Protein AF-A0A947Y3L2-F1 (afdb_monomer_lite)

Radius of gyration: 16.67 Å; chains: 1; bounding box: 36×21×60 Å

Foldseek 3Di:
DLVVVLVVVLVVVLVVVLVVLVVQADPPDDSVRLSVQLNVQLVVQLVVLLCVVVVVCVVDVNVVVCVDVVSSVVSSCVRRVVSNVVSSVVRNDDPPPDPDDD

pLDDT: mean 81.11, std 7.76, range [60.88, 92.94]

Sequence (102 aa):
MTATVALAIWLVLLALAFPYARRARHPDTPALAAFLLFAMLFSVVSATLFFLLSGIAARTAWAAALAEPGWALLFLAAVFAPAFLFARWFIKRPPWNRPLPK

Secondary structure (DSSP, 8-state):
-HHHHHHHHHHHHHHHHHHHHHHHS-TTS-HHHHHHHHHHHHHHHHHHHHHHHHHHHHHSGGGTGGGSHHHHHHHHHHHHHHHHHHHHHHHTSPP--PPPP-

Structure (mmCIF, N/CA/C/O backbone):
data_AF-A0A947Y3L2-F1
#
_entry.id   AF-A0A947Y3L2-F1
#
loop_
_atom_site.group_PDB
_atom_site.id
_atom_site.type_symbol
_atom_site.label_atom_id
_atom_site.label_alt_id
_atom_site.label_comp_id
_atom_site.label_asym_id
_atom_site.label_entity_id
_atom_site.label_seq_id
_atom_site.pdbx_PDB_ins_code
_atom_site.Cartn_x
_atom_site.Cartn_y
_atom_site.Cartn_z
_atom_site.occupancy
_atom_site.B_iso_or_equiv
_atom_site.auth_seq_id
_atom_site.auth_comp_id
_atom_site.auth_asym_id
_atom_site.auth_atom_id
_atom_site.pdbx_PDB_model_num
ATOM 1 N N . MET A 1 1 ? 7.577 10.097 -15.470 1.00 60.88 1 MET A N 1
ATOM 2 C CA . MET A 1 1 ? 6.101 9.991 -15.588 1.00 60.88 1 MET A CA 1
ATOM 3 C C . MET A 1 1 ? 5.518 8.944 -14.640 1.00 60.88 1 MET A C 1
ATOM 5 O O . MET A 1 1 ? 4.565 9.250 -13.937 1.00 60.88 1 MET A O 1
ATOM 9 N N . THR A 1 2 ? 6.110 7.751 -14.543 1.00 69.38 2 THR A N 1
ATOM 10 C CA . THR A 1 2 ? 5.674 6.663 -13.641 1.00 69.38 2 THR A CA 1
ATOM 11 C C . THR A 1 2 ? 5.567 7.061 -12.164 1.00 69.38 2 THR A C 1
ATOM 13 O O . THR A 1 2 ? 4.577 6.726 -11.524 1.00 69.38 2 THR A O 1
ATOM 16 N N . ALA A 1 3 ? 6.518 7.836 -11.631 1.00 73.25 3 ALA A N 1
ATOM 17 C CA . ALA A 1 3 ? 6.483 8.295 -10.236 1.00 73.25 3 ALA A CA 1
ATOM 18 C C . ALA A 1 3 ? 5.260 9.178 -9.915 1.00 73.25 3 ALA A C 1
ATOM 20 O O . ALA A 1 3 ? 4.624 9.009 -8.879 1.00 73.25 3 ALA A O 1
ATOM 21 N N . THR A 1 4 ? 4.891 10.087 -10.822 1.00 80.94 4 THR A N 1
ATOM 22 C CA . THR A 1 4 ? 3.726 10.970 -10.660 1.00 80.94 4 THR A CA 1
ATOM 23 C C . THR A 1 4 ? 2.420 10.177 -10.693 1.00 80.94 4 THR A C 1
ATOM 25 O O . THR A 1 4 ? 1.537 10.408 -9.872 1.00 80.94 4 THR A O 1
ATOM 28 N N . VAL A 1 5 ? 2.319 9.199 -11.601 1.00 80.38 5 VAL A N 1
ATOM 29 C CA . VAL A 1 5 ? 1.169 8.283 -11.691 1.00 80.38 5 VAL A CA 1
ATOM 30 C C . VAL A 1 5 ? 1.059 7.422 -10.430 1.00 80.38 5 VAL A C 1
ATOM 32 O O . VAL A 1 5 ? -0.032 7.273 -9.886 1.00 80.38 5 VAL A O 1
ATOM 35 N N . ALA A 1 6 ? 2.183 6.916 -9.916 1.00 76.81 6 ALA A N 1
ATOM 36 C CA . ALA A 1 6 ? 2.222 6.162 -8.667 1.00 76.81 6 ALA A CA 1
ATOM 37 C C . ALA A 1 6 ? 1.733 7.003 -7.477 1.00 76.81 6 ALA A C 1
ATOM 39 O O . ALA A 1 6 ? 0.916 6.529 -6.693 1.00 76.81 6 ALA A O 1
ATOM 40 N N . LEU A 1 7 ? 2.175 8.261 -7.379 1.00 81.81 7 LEU A N 1
ATOM 41 C CA . LEU A 1 7 ? 1.726 9.210 -6.354 1.00 81.81 7 LEU A CA 1
ATOM 42 C C . LEU A 1 7 ? 0.224 9.498 -6.446 1.00 81.81 7 LEU A C 1
ATOM 44 O O . LEU A 1 7 ? -0.467 9.479 -5.429 1.00 81.81 7 LEU A O 1
ATOM 48 N N . ALA A 1 8 ? -0.292 9.727 -7.655 1.00 84.31 8 ALA A N 1
ATOM 49 C CA . ALA A 1 8 ? -1.716 9.965 -7.872 1.00 84.31 8 ALA A CA 1
ATOM 50 C C . ALA A 1 8 ? -2.561 8.749 -7.459 1.00 84.31 8 ALA A C 1
ATOM 52 O O . ALA A 1 8 ? -3.534 8.894 -6.720 1.00 84.31 8 ALA A O 1
ATOM 53 N N . ILE A 1 9 ? -2.156 7.541 -7.868 1.00 81.56 9 ILE A N 1
ATOM 54 C CA . ILE A 1 9 ? -2.829 6.293 -7.482 1.00 81.56 9 ILE A CA 1
ATOM 55 C C . ILE A 1 9 ? -2.763 6.094 -5.967 1.00 81.56 9 ILE A C 1
ATOM 57 O O . ILE A 1 9 ? -3.773 5.757 -5.351 1.00 81.56 9 ILE A O 1
ATOM 61 N N . TRP A 1 10 ? -1.607 6.346 -5.354 1.00 82.69 10 TRP A N 1
ATOM 62 C CA . TRP A 1 10 ? -1.437 6.247 -3.908 1.00 82.69 10 TRP A CA 1
ATOM 63 C C . TRP A 1 10 ? -2.381 7.198 -3.162 1.00 82.69 10 TRP A C 1
ATOM 65 O O . TRP A 1 10 ? -3.082 6.749 -2.259 1.00 82.69 10 TRP A O 1
ATOM 75 N N . LEU A 1 11 ? -2.488 8.466 -3.581 1.00 82.81 11 LEU A N 1
ATOM 76 C CA . LEU A 1 11 ? -3.410 9.440 -2.983 1.00 82.81 11 LEU A CA 1
ATOM 77 C C . LEU A 1 11 ? -4.874 9.009 -3.112 1.00 82.81 11 LEU A C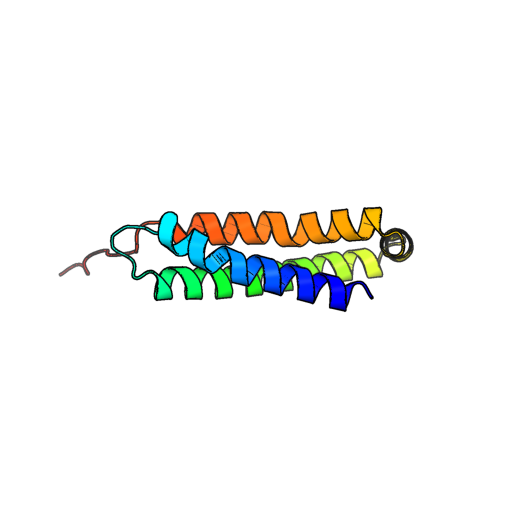 1
ATOM 79 O O . LEU A 1 11 ? -5.627 9.090 -2.142 1.00 82.81 11 LEU A O 1
ATOM 83 N N . VAL A 1 12 ? -5.277 8.517 -4.287 1.00 84.62 12 VAL A N 1
ATOM 84 C CA . VAL A 1 12 ? -6.642 8.024 -4.523 1.00 84.62 12 VAL A CA 1
ATOM 85 C C . VAL A 1 12 ? -6.947 6.816 -3.636 1.00 84.62 12 VAL A C 1
ATOM 87 O O . VAL A 1 12 ? -8.003 6.766 -3.004 1.00 84.62 12 VAL A O 1
ATOM 90 N N . LEU A 1 13 ? -6.016 5.864 -3.529 1.00 78.62 13 LEU A N 1
ATOM 91 C CA . LEU A 1 13 ? -6.161 4.700 -2.653 1.00 78.62 13 LEU A CA 1
ATOM 92 C C . LEU A 1 13 ? -6.250 5.107 -1.179 1.00 78.62 13 LEU A C 1
ATOM 94 O O . LEU A 1 13 ? -7.052 4.539 -0.439 1.00 78.62 13 LEU A O 1
ATOM 98 N N . LEU A 1 14 ? -5.485 6.115 -0.758 1.00 78.25 14 LEU A N 1
ATOM 99 C CA . LEU A 1 14 ? -5.523 6.634 0.607 1.00 78.25 14 LEU A CA 1
ATOM 100 C C . LEU A 1 14 ? -6.845 7.351 0.908 1.00 78.25 14 LEU A C 1
ATOM 102 O O . LEU A 1 14 ? -7.442 7.129 1.960 1.00 78.25 14 LEU A O 1
ATOM 106 N N . ALA A 1 15 ? -7.351 8.149 -0.034 1.00 79.19 15 ALA A N 1
ATOM 107 C CA . ALA A 1 15 ? -8.654 8.798 0.084 1.00 79.19 15 ALA A CA 1
ATOM 108 C C . ALA A 1 15 ? -9.792 7.766 0.180 1.00 79.19 15 ALA A C 1
ATOM 110 O O . ALA A 1 15 ? -10.674 7.882 1.032 1.00 79.19 15 ALA A O 1
ATOM 111 N N . LEU A 1 16 ? -9.741 6.706 -0.635 1.00 77.19 16 LEU A N 1
ATOM 112 C CA . LEU A 1 16 ? -10.704 5.599 -0.601 1.00 77.19 16 LEU A CA 1
ATOM 113 C C . LEU A 1 16 ? -10.580 4.731 0.657 1.00 77.19 16 LEU A C 1
ATOM 115 O O . LEU A 1 16 ? -11.564 4.125 1.094 1.00 77.19 16 LEU A O 1
ATOM 119 N N . ALA A 1 17 ? -9.404 4.688 1.281 1.00 74.12 17 ALA A N 1
ATOM 120 C CA . ALA A 1 17 ? -9.199 3.944 2.512 1.00 74.12 17 ALA A CA 1
ATOM 121 C C . ALA A 1 17 ? -9.987 4.522 3.696 1.00 74.12 17 ALA A C 1
ATOM 123 O O . ALA A 1 17 ? -10.357 3.766 4.591 1.00 74.12 17 ALA A O 1
ATOM 124 N N . PHE A 1 18 ? -10.309 5.820 3.704 1.00 72.06 18 PHE A N 1
ATOM 125 C CA . PHE A 1 18 ? -11.066 6.451 4.791 1.00 72.06 18 PHE A CA 1
ATOM 126 C C . PHE A 1 18 ? -12.495 5.889 4.960 1.00 72.06 18 PHE A C 1
ATOM 128 O O . PHE A 1 18 ? -12.809 5.358 6.034 1.00 72.06 18 PHE A O 1
ATOM 135 N N . PRO A 1 19 ? -13.378 5.913 3.936 1.00 73.94 19 PRO A N 1
ATOM 136 C CA . PRO A 1 19 ? -14.700 5.293 4.043 1.00 73.94 19 PRO A CA 1
ATOM 137 C C . PRO A 1 19 ? -14.614 3.772 4.223 1.00 73.94 19 PRO A C 1
ATOM 139 O O . PRO A 1 19 ? -15.475 3.181 4.882 1.00 73.94 19 PRO A O 1
ATOM 142 N N . TYR A 1 20 ? -13.571 3.135 3.680 1.00 71.69 20 TYR A N 1
ATOM 143 C CA . TYR A 1 20 ? -13.364 1.697 3.810 1.00 71.69 20 TYR A CA 1
ATOM 144 C C . TYR A 1 20 ? -13.013 1.282 5.243 1.00 71.69 20 TYR A C 1
ATOM 146 O O . TYR A 1 20 ? -13.675 0.413 5.809 1.00 71.69 20 TYR A O 1
ATOM 154 N N . ALA A 1 21 ? -12.028 1.935 5.865 1.00 67.62 21 ALA A N 1
ATOM 155 C CA . ALA A 1 21 ? -11.627 1.692 7.248 1.00 67.62 21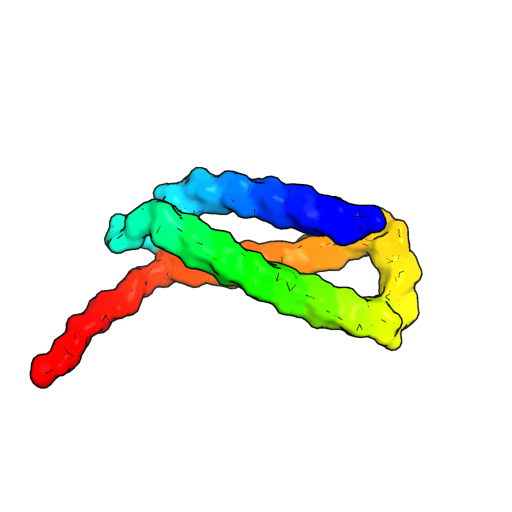 ALA A CA 1
ATOM 156 C C . ALA A 1 21 ? -12.790 1.949 8.214 1.00 67.62 21 ALA A C 1
ATOM 158 O O . ALA A 1 21 ? -12.986 1.190 9.159 1.00 67.62 21 ALA A O 1
ATOM 159 N N . ARG A 1 22 ? -13.642 2.946 7.932 1.00 70.94 22 ARG A N 1
ATOM 160 C CA . ARG A 1 22 ? -14.844 3.209 8.737 1.00 70.94 22 ARG A CA 1
ATOM 161 C C . ARG A 1 22 ? -15.830 2.033 8.755 1.00 70.94 22 ARG A C 1
ATOM 163 O O . ARG A 1 22 ? -16.466 1.823 9.785 1.00 70.94 22 ARG A O 1
ATOM 170 N N . ARG A 1 23 ? -15.947 1.279 7.650 1.00 75.62 23 ARG A N 1
ATOM 171 C CA . ARG A 1 23 ? -16.809 0.083 7.525 1.00 75.62 23 ARG A CA 1
ATOM 172 C C . ARG A 1 23 ? -16.133 -1.215 7.971 1.00 75.62 23 ARG A C 1
ATOM 174 O O . ARG A 1 23 ? -16.813 -2.091 8.483 1.00 75.62 23 ARG A O 1
ATOM 181 N N . ALA A 1 24 ? -14.833 -1.362 7.727 1.00 71.06 24 ALA A N 1
ATOM 182 C CA . ALA A 1 24 ? -14.109 -2.624 7.904 1.00 71.06 24 ALA A CA 1
ATOM 183 C C . ALA A 1 24 ? -13.399 -2.769 9.262 1.00 71.06 24 ALA A C 1
ATOM 185 O O . ALA A 1 24 ? -12.856 -3.840 9.535 1.00 71.06 24 ALA A O 1
ATOM 186 N N . ARG A 1 25 ? -13.359 -1.707 10.077 1.00 69.06 25 ARG A N 1
ATOM 187 C CA . ARG A 1 25 ? -12.717 -1.702 11.400 1.00 69.06 25 ARG A CA 1
ATOM 188 C C . ARG A 1 25 ? -13.383 -2.651 12.393 1.00 69.06 25 ARG A C 1
ATOM 190 O O . ARG A 1 25 ? -14.588 -2.890 12.330 1.00 69.06 25 ARG A O 1
ATOM 197 N N . HIS A 1 26 ? -12.597 -3.086 13.373 1.00 68.81 26 HIS A N 1
ATOM 198 C CA . HIS A 1 26 ? -13.116 -3.704 14.588 1.00 68.81 26 HIS A CA 1
ATOM 199 C C . HIS A 1 26 ? -13.987 -2.697 15.377 1.00 68.81 26 HIS A C 1
ATOM 201 O O . HIS A 1 26 ? -13.616 -1.518 15.434 1.00 68.81 26 HIS A O 1
ATOM 207 N N . PRO A 1 27 ? -15.109 -3.121 16.000 1.00 72.38 27 PRO A N 1
ATOM 208 C CA . PRO A 1 27 ? -15.991 -2.237 16.775 1.00 72.38 27 PRO A CA 1
ATOM 209 C C . PRO A 1 27 ? -15.252 -1.438 17.855 1.00 72.38 27 PRO A C 1
ATOM 211 O O . PRO A 1 27 ? -15.49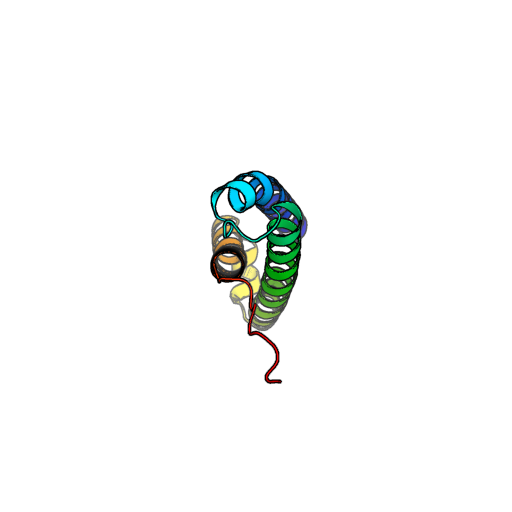8 -0.246 18.024 1.00 72.38 27 PRO A O 1
ATOM 214 N N . ASP A 1 28 ? -14.281 -2.081 18.504 1.00 73.88 28 ASP A N 1
ATOM 215 C CA . ASP A 1 28 ? -13.512 -1.510 19.617 1.00 73.88 28 ASP A CA 1
ATOM 216 C C . ASP A 1 28 ? -12.394 -0.546 19.189 1.00 73.88 28 ASP A C 1
ATOM 218 O O . ASP A 1 28 ? -11.686 -0.003 20.032 1.00 73.88 28 ASP A O 1
ATOM 222 N N . THR A 1 29 ? -12.177 -0.334 17.884 1.00 72.75 29 THR A N 1
ATOM 223 C CA . THR A 1 29 ? -11.120 0.563 17.389 1.00 72.75 29 THR A CA 1
ATOM 224 C C . THR A 1 29 ? -11.715 1.864 16.837 1.00 72.75 29 THR A C 1
ATOM 226 O O . THR A 1 29 ? -12.567 1.830 15.937 1.00 72.75 29 THR A O 1
ATOM 229 N N . PRO A 1 30 ? -11.272 3.049 17.305 1.00 78.94 30 PRO A N 1
ATOM 230 C CA . PRO A 1 30 ? -11.740 4.314 16.754 1.00 78.94 30 PRO A CA 1
ATOM 231 C C . PRO A 1 30 ? -11.368 4.426 15.270 1.00 78.94 30 PRO A C 1
ATOM 233 O O . PRO A 1 30 ? -10.269 4.059 14.854 1.00 78.94 30 PRO A O 1
ATOM 236 N N . ALA A 1 31 ? -12.298 4.932 14.453 1.00 77.69 31 ALA A N 1
ATOM 237 C CA . ALA A 1 31 ? -12.170 4.940 12.992 1.00 77.69 31 ALA A CA 1
ATOM 238 C C . ALA A 1 31 ? -10.920 5.690 12.525 1.00 77.69 31 ALA A C 1
ATOM 240 O O . ALA A 1 31 ? -10.255 5.253 11.590 1.00 77.69 31 ALA A O 1
ATOM 241 N N . LEU A 1 32 ? -10.586 6.783 13.216 1.00 79.06 32 LEU A N 1
ATOM 242 C CA . LEU A 1 32 ? -9.389 7.562 12.941 1.00 79.06 32 LEU A CA 1
ATOM 243 C C . LEU A 1 32 ? -8.113 6.750 13.200 1.00 79.06 32 LEU A C 1
ATOM 245 O O . LEU A 1 32 ? -7.219 6.764 12.365 1.00 79.06 32 LEU A O 1
ATOM 249 N N . ALA A 1 33 ? -8.041 5.988 14.297 1.00 80.88 33 ALA A N 1
ATOM 250 C CA . ALA A 1 33 ? -6.875 5.152 14.587 1.00 80.88 33 ALA A CA 1
ATOM 251 C C . ALA A 1 33 ? -6.718 4.018 13.564 1.00 80.88 33 ALA A C 1
ATOM 253 O O . ALA A 1 33 ? -5.615 3.784 13.078 1.00 80.88 33 ALA A O 1
ATOM 254 N N . ALA A 1 34 ? -7.820 3.362 13.179 1.00 80.44 34 ALA A N 1
ATOM 255 C CA . ALA A 1 34 ? -7.802 2.342 12.130 1.00 80.44 34 ALA A CA 1
A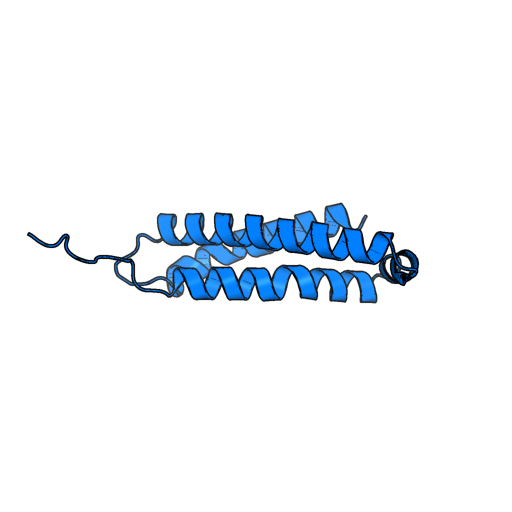TOM 256 C C . ALA A 1 34 ? -7.345 2.922 10.779 1.00 80.44 34 ALA A C 1
ATOM 258 O O . ALA A 1 34 ? -6.554 2.296 10.077 1.00 80.44 34 ALA A O 1
ATOM 259 N N . PHE A 1 35 ? -7.796 4.131 10.431 1.00 80.69 35 PHE A N 1
ATOM 260 C CA . PHE A 1 35 ? -7.358 4.828 9.224 1.00 80.69 35 PHE A CA 1
ATOM 261 C C . PHE A 1 35 ? -5.873 5.205 9.271 1.00 80.69 35 PHE A C 1
ATOM 263 O O . PHE A 1 35 ? -5.159 4.938 8.312 1.00 80.69 35 PHE A O 1
ATOM 270 N N . LEU A 1 36 ? -5.393 5.782 10.375 1.00 84.38 36 LEU A N 1
ATOM 271 C CA . LEU A 1 36 ? -3.987 6.165 10.527 1.00 84.38 36 LEU A CA 1
ATOM 272 C C . LEU A 1 36 ? -3.060 4.944 10.478 1.00 84.38 36 LEU A C 1
ATOM 274 O O . LEU A 1 36 ? -2.040 4.986 9.795 1.00 84.38 36 LEU A O 1
ATOM 278 N N . LEU A 1 37 ? -3.440 3.837 11.128 1.00 84.56 37 LEU A N 1
ATOM 279 C CA . LEU A 1 37 ? -2.712 2.567 11.044 1.00 84.56 37 LEU A CA 1
ATOM 280 C C . LEU A 1 37 ? -2.702 2.014 9.621 1.00 84.56 37 LEU A C 1
ATOM 282 O O . LEU A 1 37 ? -1.651 1.608 9.129 1.00 84.56 37 LEU A O 1
ATOM 286 N N . PHE A 1 38 ? -3.853 2.026 8.945 1.00 85.75 38 PHE A N 1
ATOM 287 C CA . PHE A 1 38 ? -3.937 1.610 7.551 1.00 85.75 38 PHE A CA 1
ATOM 288 C C . PHE A 1 38 ? -3.018 2.454 6.670 1.00 85.75 38 PHE A C 1
ATOM 290 O O . PHE A 1 38 ? -2.212 1.902 5.929 1.00 85.75 38 PHE A O 1
ATOM 297 N N . ALA A 1 39 ? -3.128 3.781 6.760 1.00 86.00 39 ALA A N 1
ATOM 298 C CA . ALA A 1 39 ? -2.365 4.716 5.949 1.00 86.00 39 ALA A CA 1
ATOM 299 C C . ALA A 1 39 ? -0.865 4.551 6.193 1.00 86.00 39 ALA A C 1
ATOM 301 O O . ALA A 1 39 ? -0.106 4.458 5.233 1.00 86.00 39 ALA A O 1
ATOM 302 N N . MET A 1 40 ? -0.438 4.436 7.453 1.00 88.88 40 MET A N 1
ATOM 303 C CA . MET A 1 40 ? 0.960 4.201 7.808 1.00 88.88 40 MET A CA 1
ATOM 304 C C . MET A 1 40 ? 1.471 2.883 7.211 1.00 88.88 40 MET A C 1
ATOM 306 O O . MET A 1 40 ? 2.466 2.888 6.490 1.00 88.88 40 MET A O 1
ATOM 310 N N . LEU A 1 41 ? 0.780 1.765 7.456 1.00 88.75 41 LEU A N 1
ATOM 311 C CA . LEU A 1 41 ? 1.200 0.447 6.968 1.00 88.75 41 LEU A CA 1
ATOM 312 C C . LEU A 1 41 ? 1.198 0.374 5.445 1.00 88.75 41 LEU A C 1
ATOM 314 O O . LEU A 1 41 ? 2.159 -0.104 4.851 1.00 88.75 41 LEU A O 1
ATOM 318 N N . PHE A 1 42 ? 0.143 0.876 4.808 1.00 89.25 42 PHE A N 1
ATOM 319 C CA . PHE A 1 42 ? 0.055 0.938 3.357 1.00 89.25 42 PHE A CA 1
ATOM 320 C C . PHE A 1 42 ? 1.210 1.756 2.777 1.00 89.25 42 PHE A C 1
ATOM 322 O O . PHE A 1 42 ? 1.860 1.304 1.840 1.00 89.25 42 PHE A O 1
ATOM 329 N N . SER A 1 43 ? 1.520 2.918 3.357 1.00 88.25 4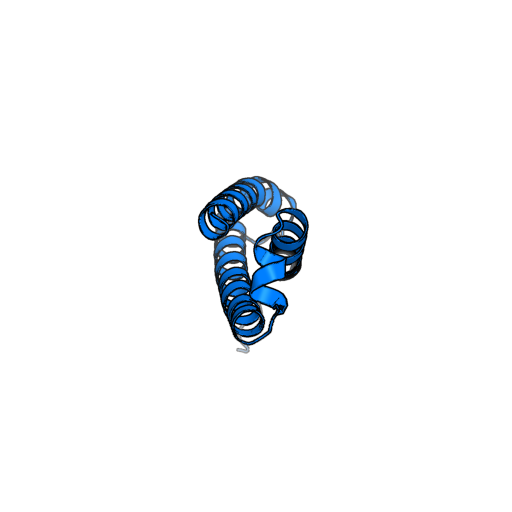3 SER A N 1
ATOM 330 C CA . SER A 1 43 ? 2.617 3.781 2.901 1.00 88.25 43 SER A CA 1
ATOM 331 C C . SER A 1 43 ? 3.973 3.105 3.037 1.00 88.25 43 SER A C 1
ATOM 333 O O . SER A 1 43 ? 4.721 3.053 2.068 1.00 88.25 43 SER A O 1
ATOM 335 N N . VAL A 1 44 ? 4.270 2.535 4.207 1.00 92.00 44 VAL A N 1
ATOM 336 C CA . VAL A 1 44 ? 5.549 1.861 4.456 1.00 92.00 44 VAL A CA 1
ATOM 337 C C . VAL A 1 44 ? 5.706 0.657 3.531 1.00 92.00 44 VAL A C 1
ATOM 339 O O . VAL A 1 44 ? 6.697 0.568 2.816 1.00 92.00 44 VAL A O 1
ATOM 342 N N . VAL A 1 45 ? 4.712 -0.233 3.471 1.00 92.12 45 VAL A N 1
ATOM 343 C CA . VAL A 1 45 ? 4.795 -1.455 2.656 1.00 92.12 45 VAL A CA 1
ATOM 344 C C . VAL A 1 45 ? 4.841 -1.130 1.164 1.00 92.12 45 VAL A C 1
ATOM 346 O O . VAL A 1 45 ? 5.645 -1.716 0.442 1.00 92.12 45 VAL A O 1
ATOM 349 N N . SER A 1 46 ? 4.023 -0.184 0.692 1.00 88.94 46 SER A N 1
ATOM 350 C CA . SER A 1 46 ? 4.044 0.230 -0.717 1.00 88.94 46 SER A CA 1
ATOM 351 C C . SER A 1 46 ? 5.369 0.890 -1.098 1.00 88.94 46 SER A C 1
ATOM 353 O O . SER A 1 46 ? 5.918 0.546 -2.139 1.00 88.94 46 SER A O 1
ATOM 355 N N . ALA A 1 47 ? 5.934 1.758 -0.251 1.00 88.56 47 ALA A N 1
ATOM 356 C CA . ALA A 1 47 ? 7.244 2.357 -0.485 1.00 88.56 47 ALA A CA 1
ATOM 357 C C . ALA A 1 47 ? 8.343 1.288 -0.530 1.00 88.56 47 ALA A C 1
ATOM 359 O O . ALA A 1 47 ? 9.116 1.244 -1.486 1.00 88.56 47 ALA A O 1
ATOM 360 N N . THR A 1 48 ? 8.382 0.385 0.456 1.00 92.94 48 THR A N 1
ATOM 361 C CA . THR A 1 48 ? 9.352 -0.716 0.491 1.00 92.94 48 THR A CA 1
ATOM 362 C C . THR A 1 48 ? 9.264 -1.568 -0.771 1.00 92.94 48 THR A C 1
ATOM 364 O O . THR A 1 48 ? 10.283 -1.786 -1.421 1.00 92.94 48 THR A O 1
ATOM 367 N N . LEU A 1 49 ? 8.063 -2.005 -1.163 1.00 91.50 49 LEU A N 1
ATOM 368 C CA . LEU A 1 49 ? 7.864 -2.800 -2.376 1.00 91.50 49 LEU A CA 1
ATOM 369 C C . LEU A 1 49 ? 8.236 -2.029 -3.642 1.00 91.50 49 LEU A C 1
ATOM 371 O O . LEU A 1 49 ? 8.892 -2.589 -4.517 1.00 91.50 49 LEU A O 1
ATOM 375 N N . PHE A 1 50 ? 7.864 -0.753 -3.737 1.00 89.56 50 PHE A N 1
ATOM 376 C CA . PHE A 1 50 ? 8.188 0.082 -4.887 1.00 89.56 50 PHE A CA 1
ATOM 377 C C . PHE A 1 50 ? 9.699 0.206 -5.072 1.00 89.56 50 PHE A C 1
ATOM 379 O O . PHE A 1 50 ? 10.192 -0.043 -6.170 1.00 89.56 50 PHE A O 1
ATOM 386 N N . PHE A 1 51 ? 10.448 0.542 -4.018 1.00 90.25 51 PHE A N 1
ATOM 387 C CA . PHE A 1 51 ? 11.905 0.663 -4.097 1.00 90.25 51 PHE A CA 1
ATOM 388 C C . PHE A 1 51 ? 12.583 -0.682 -4.356 1.00 90.25 51 PHE A C 1
ATOM 390 O O . PHE A 1 51 ? 13.505 -0.744 -5.167 1.00 90.25 51 PHE A O 1
ATOM 397 N N . LEU A 1 52 ? 12.112 -1.758 -3.720 1.00 92.06 52 LEU A N 1
ATOM 398 C CA . LEU A 1 52 ? 12.662 -3.097 -3.913 1.00 92.06 52 LEU A CA 1
ATOM 399 C C . LEU A 1 52 ? 12.489 -3.560 -5.366 1.00 92.06 52 LEU A C 1
ATOM 401 O O . LEU A 1 52 ? 13.462 -3.925 -6.025 1.00 92.06 52 LEU A O 1
ATOM 405 N N . LEU A 1 53 ? 11.263 -3.490 -5.889 1.00 89.00 53 LEU A N 1
ATOM 406 C CA . LEU A 1 53 ? 10.948 -3.916 -7.251 1.00 89.00 53 LEU A CA 1
ATOM 407 C C . LEU A 1 53 ? 11.573 -2.985 -8.294 1.00 89.00 53 LEU A C 1
ATOM 409 O O . LEU A 1 53 ? 12.075 -3.467 -9.306 1.00 89.00 53 LEU A O 1
ATOM 413 N N . SER A 1 54 ? 11.621 -1.674 -8.036 1.00 87.38 54 SER A N 1
ATOM 414 C CA . SER A 1 54 ? 12.316 -0.723 -8.914 1.00 87.38 54 SER A CA 1
ATOM 415 C C . SER A 1 54 ? 13.820 -0.992 -8.944 1.00 87.38 54 SER A C 1
ATOM 417 O O . SER A 1 54 ? 14.426 -0.943 -10.009 1.00 87.38 54 SER A O 1
ATOM 419 N N . GLY A 1 55 ? 14.428 -1.328 -7.803 1.00 87.88 55 GLY A N 1
ATOM 420 C CA . GLY A 1 55 ? 15.840 -1.701 -7.722 1.00 87.88 55 GLY A CA 1
ATOM 421 C C . GLY A 1 55 ? 16.158 -2.976 -8.507 1.00 87.88 55 GLY A C 1
ATOM 422 O O . GLY A 1 55 ? 17.181 -3.039 -9.186 1.00 87.88 55 GLY A O 1
ATOM 423 N N . ILE A 1 56 ? 15.263 -3.968 -8.472 1.00 87.94 56 ILE A N 1
ATOM 424 C CA . ILE A 1 56 ? 15.378 -5.194 -9.278 1.00 87.94 56 ILE A CA 1
ATOM 425 C C . ILE A 1 56 ? 15.216 -4.872 -10.768 1.00 87.94 56 ILE A C 1
ATOM 427 O O . ILE A 1 56 ? 16.030 -5.301 -11.586 1.00 87.94 56 ILE A O 1
ATOM 431 N N . ALA A 1 57 ? 14.204 -4.083 -11.127 1.00 86.56 57 ALA A N 1
ATOM 432 C CA . ALA A 1 57 ? 13.937 -3.709 -12.511 1.00 86.56 57 ALA A CA 1
ATOM 433 C C . ALA A 1 57 ? 15.069 -2.870 -13.121 1.00 86.56 57 ALA A C 1
ATOM 435 O O . ALA A 1 57 ? 15.388 -3.041 -14.290 1.00 86.56 57 ALA A O 1
ATOM 436 N N . ALA A 1 58 ? 15.716 -2.010 -12.328 1.00 85.44 58 ALA A N 1
ATOM 437 C CA . ALA A 1 58 ? 16.851 -1.201 -12.766 1.00 85.44 58 ALA A CA 1
ATOM 438 C C . ALA A 1 58 ? 18.130 -2.026 -12.990 1.00 85.44 58 ALA A C 1
ATOM 440 O O . ALA A 1 58 ? 18.962 -1.664 -13.815 1.00 85.44 58 ALA A O 1
ATOM 441 N N . ARG A 1 59 ? 18.300 -3.134 -12.256 1.00 84.88 59 ARG A N 1
ATOM 442 C CA . ARG A 1 59 ? 19.441 -4.057 -12.408 1.00 84.88 59 ARG A CA 1
ATOM 443 C C . ARG A 1 59 ? 19.222 -5.120 -13.484 1.00 84.88 59 ARG A C 1
ATOM 445 O O . ARG A 1 59 ? 20.136 -5.879 -13.784 1.00 84.88 59 ARG A O 1
ATOM 452 N N . THR A 1 60 ? 18.020 -5.199 -14.041 1.00 82.00 60 THR A N 1
ATOM 453 C CA . THR A 1 60 ? 17.641 -6.162 -15.077 1.00 82.00 60 THR A CA 1
ATOM 454 C C . THR A 1 60 ? 17.274 -5.422 -16.364 1.00 82.00 60 THR A C 1
ATOM 456 O O . THR A 1 60 ? 17.009 -4.224 -16.357 1.00 82.00 60 THR A O 1
ATOM 459 N N . ALA A 1 61 ? 17.207 -6.119 -17.502 1.00 78.38 61 ALA A N 1
ATOM 460 C CA . ALA A 1 61 ? 16.761 -5.521 -18.770 1.00 78.38 61 ALA A CA 1
ATOM 461 C C . ALA A 1 61 ? 15.263 -5.117 -18.775 1.00 78.38 61 ALA A C 1
ATOM 463 O O . ALA A 1 61 ? 14.731 -4.671 -19.789 1.00 78.38 61 ALA A O 1
ATOM 464 N N . TRP A 1 62 ? 14.570 -5.258 -17.640 1.00 78.62 62 TRP A N 1
ATOM 465 C CA . TRP A 1 62 ? 13.149 -4.955 -17.468 1.00 78.62 62 TRP A CA 1
ATOM 466 C C . TRP A 1 62 ? 12.851 -3.457 -17.355 1.00 78.62 62 TRP A C 1
ATOM 468 O O . TRP A 1 62 ? 11.690 -3.059 -17.439 1.00 78.62 62 TRP A O 1
ATOM 478 N N . ALA A 1 63 ? 13.873 -2.607 -17.225 1.00 76.25 63 ALA A N 1
ATOM 479 C CA . ALA A 1 63 ? 13.705 -1.156 -17.270 1.00 76.25 63 ALA A CA 1
ATOM 480 C C . ALA A 1 63 ? 13.013 -0.684 -18.565 1.00 76.25 63 ALA A C 1
ATOM 482 O O . ALA A 1 63 ? 12.190 0.227 -18.521 1.00 76.25 63 ALA A O 1
ATOM 483 N N . ALA A 1 64 ? 13.287 -1.344 -19.698 1.00 79.12 64 ALA A N 1
ATOM 484 C CA . ALA A 1 64 ? 12.623 -1.056 -20.970 1.00 79.12 64 ALA A CA 1
ATOM 485 C C . ALA A 1 64 ? 11.137 -1.449 -20.955 1.00 79.12 64 ALA A C 1
ATOM 487 O O . ALA A 1 64 ? 10.303 -0.711 -21.473 1.00 79.12 64 ALA A O 1
ATOM 488 N N . ALA A 1 65 ? 10.784 -2.559 -20.297 1.00 79.19 65 ALA A N 1
ATOM 489 C CA . ALA A 1 65 ? 9.391 -2.978 -20.156 1.00 79.19 65 ALA A CA 1
ATOM 490 C C . ALA A 1 65 ? 8.578 -1.964 -19.336 1.00 79.19 65 ALA A C 1
ATOM 492 O O . ALA A 1 65 ? 7.427 -1.713 -19.653 1.00 79.19 65 ALA A O 1
ATOM 493 N N . LEU A 1 66 ? 9.170 -1.298 -18.340 1.00 77.06 66 LEU A N 1
ATOM 494 C CA . LEU A 1 66 ? 8.489 -0.257 -17.552 1.00 77.06 66 LEU A CA 1
ATOM 495 C C . LEU A 1 66 ? 8.179 1.034 -18.331 1.00 77.06 66 LEU A C 1
ATOM 497 O O . LEU A 1 66 ? 7.429 1.872 -17.824 1.00 77.06 66 LEU A O 1
ATOM 501 N N . ALA A 1 67 ? 8.746 1.215 -19.528 1.00 81.44 67 ALA A N 1
ATOM 502 C CA . ALA A 1 67 ? 8.397 2.331 -20.406 1.00 81.44 67 ALA A CA 1
ATOM 503 C C . ALA A 1 67 ? 7.025 2.130 -21.072 1.00 81.44 67 ALA A C 1
ATOM 505 O O . ALA A 1 67 ? 6.342 3.104 -21.389 1.00 81.44 67 ALA A O 1
ATOM 506 N N . GLU A 1 68 ? 6.602 0.876 -21.239 1.00 86.31 68 GLU A N 1
ATOM 507 C CA . GLU A 1 68 ? 5.284 0.517 -21.751 1.00 86.31 68 GLU A CA 1
ATOM 508 C C . GLU A 1 68 ? 4.216 0.738 -20.662 1.00 86.31 68 GLU A C 1
ATOM 510 O O . GLU A 1 68 ? 4.332 0.208 -19.549 1.00 86.31 68 GLU A O 1
ATOM 515 N N . PRO A 1 69 ? 3.124 1.466 -20.955 1.00 81.62 69 PRO A N 1
ATOM 516 C CA . PRO A 1 69 ? 2.111 1.802 -19.956 1.00 81.62 69 PRO A CA 1
ATOM 517 C C . PRO A 1 69 ? 1.424 0.564 -19.358 1.00 81.62 69 PRO A C 1
ATOM 519 O O . PRO A 1 69 ? 1.082 0.567 -18.176 1.00 81.62 69 PRO A O 1
ATOM 522 N N . GLY A 1 70 ? 1.262 -0.514 -20.134 1.00 87.19 70 GLY A N 1
ATOM 523 C CA . GLY A 1 70 ? 0.666 -1.764 -19.650 1.00 87.19 70 GLY A CA 1
ATOM 524 C C . GLY A 1 70 ? 1.508 -2.440 -18.565 1.00 87.19 70 GLY A C 1
ATOM 525 O O . GLY A 1 70 ? 1.005 -2.781 -17.494 1.00 87.19 70 GLY A O 1
ATOM 526 N N . TRP A 1 71 ? 2.813 -2.565 -18.800 1.00 87.12 71 TRP A N 1
ATOM 527 C CA . TRP A 1 71 ? 3.750 -3.132 -17.829 1.00 87.12 71 TRP A CA 1
ATOM 528 C C . TRP A 1 71 ? 3.937 -2.231 -16.609 1.00 87.12 71 TRP A C 1
ATOM 530 O O . TRP A 1 71 ? 4.031 -2.736 -15.491 1.00 87.12 71 TRP A O 1
ATOM 540 N N . ALA A 1 72 ? 3.910 -0.907 -16.788 1.00 84.75 72 ALA A N 1
ATOM 541 C CA . ALA A 1 72 ? 3.908 0.036 -15.673 1.00 84.75 72 ALA A CA 1
ATOM 542 C C . ALA A 1 72 ? 2.673 -0.141 -14.768 1.00 84.75 72 ALA A C 1
ATOM 544 O O . ALA A 1 72 ? 2.799 -0.124 -13.544 1.00 84.75 72 ALA A O 1
ATOM 545 N N . LEU A 1 73 ? 1.486 -0.369 -15.342 1.00 86.69 73 LEU A N 1
ATOM 546 C CA . LEU A 1 73 ? 0.273 -0.655 -14.568 1.00 86.69 73 LEU A CA 1
ATOM 547 C C . LEU A 1 73 ? 0.368 -1.985 -13.816 1.00 86.69 73 LEU A C 1
ATOM 549 O O . LEU A 1 73 ? 0.025 -2.034 -12.635 1.00 86.69 73 LEU A O 1
ATOM 553 N N . LEU A 1 74 ? 0.870 -3.044 -14.459 1.00 89.50 74 LEU A N 1
ATOM 554 C CA . LEU A 1 74 ? 1.089 -4.338 -13.803 1.00 89.50 74 LEU A CA 1
ATOM 555 C C . LEU A 1 74 ? 2.090 -4.228 -12.650 1.00 89.50 74 LEU A C 1
ATOM 557 O O . LEU A 1 74 ? 1.859 -4.779 -11.574 1.00 89.50 74 LEU A O 1
ATOM 561 N N . PHE A 1 75 ? 3.165 -3.467 -12.841 1.00 88.38 75 PHE A N 1
ATOM 562 C CA . PHE A 1 75 ? 4.143 -3.185 -11.798 1.00 88.38 75 PHE A CA 1
ATOM 563 C C . PHE A 1 75 ? 3.505 -2.463 -10.604 1.00 88.38 75 PHE A C 1
ATOM 565 O O . PHE A 1 75 ? 3.681 -2.871 -9.457 1.00 88.38 75 PHE A O 1
ATOM 572 N N . LEU A 1 76 ? 2.710 -1.420 -10.858 1.00 87.12 76 LEU A N 1
ATOM 573 C CA . LEU A 1 76 ? 2.014 -0.687 -9.799 1.00 87.12 76 LEU A CA 1
ATOM 574 C C . LEU A 1 76 ? 0.972 -1.556 -9.090 1.00 87.12 76 LEU A C 1
ATOM 576 O O . LEU A 1 76 ? 0.841 -1.469 -7.870 1.00 87.12 76 LEU A O 1
ATOM 580 N N . ALA A 1 77 ? 0.275 -2.433 -9.813 1.00 89.69 77 ALA A N 1
ATOM 581 C CA . ALA A 1 77 ? -0.624 -3.411 -9.212 1.00 89.69 77 ALA A CA 1
ATOM 582 C C . ALA A 1 77 ? 0.140 -4.380 -8.295 1.00 89.69 77 ALA A C 1
ATOM 584 O O . ALA A 1 77 ? -0.297 -4.622 -7.171 1.00 89.69 77 ALA A O 1
ATOM 585 N N . ALA A 1 78 ? 1.309 -4.866 -8.722 1.00 90.19 78 ALA A N 1
ATOM 586 C CA . ALA A 1 78 ? 2.167 -5.737 -7.919 1.00 90.19 78 ALA A CA 1
ATOM 587 C C . ALA A 1 78 ? 2.720 -5.050 -6.656 1.00 90.19 78 ALA A C 1
ATOM 589 O O . ALA A 1 78 ? 2.986 -5.725 -5.667 1.00 90.19 78 ALA A O 1
ATOM 590 N N . VAL A 1 79 ? 2.854 -3.721 -6.653 1.00 91.81 79 VAL A N 1
ATOM 591 C CA . VAL A 1 79 ? 3.232 -2.938 -5.464 1.00 91.81 79 VAL A CA 1
ATOM 592 C C . VAL A 1 79 ? 2.024 -2.698 -4.554 1.00 91.81 79 VAL A C 1
ATOM 594 O O . VAL A 1 79 ? 2.045 -3.025 -3.366 1.00 91.81 79 VAL A O 1
ATOM 597 N N . PHE A 1 80 ? 0.958 -2.102 -5.091 1.00 88.31 80 PHE A N 1
ATOM 598 C CA . PHE A 1 80 ? -0.142 -1.589 -4.278 1.00 88.31 80 PHE A CA 1
ATOM 599 C C . PHE A 1 80 ? -1.119 -2.671 -3.825 1.00 88.31 80 PHE A C 1
ATOM 601 O O . PHE A 1 80 ? -1.639 -2.564 -2.716 1.00 88.31 80 PHE A O 1
ATOM 608 N N . ALA A 1 81 ? -1.368 -3.714 -4.622 1.00 89.94 81 ALA A N 1
ATOM 609 C CA . ALA A 1 81 ? -2.303 -4.773 -4.244 1.00 89.94 81 ALA A CA 1
ATOM 610 C C . ALA A 1 81 ? -1.867 -5.524 -2.971 1.00 89.94 81 ALA A C 1
ATOM 612 O O . ALA A 1 81 ? -2.663 -5.576 -2.027 1.00 89.94 81 ALA A O 1
ATOM 613 N N . PRO A 1 82 ? -0.633 -6.055 -2.856 1.00 90.38 82 PRO A N 1
ATOM 614 C CA . PRO A 1 82 ? -0.202 -6.706 -1.621 1.00 90.38 82 PRO A CA 1
ATOM 615 C C . PRO A 1 82 ? -0.087 -5.722 -0.451 1.00 90.38 82 PRO A C 1
ATOM 617 O O . PRO A 1 82 ? -0.480 -6.078 0.659 1.00 90.38 82 PRO A O 1
ATOM 620 N N . ALA A 1 83 ? 0.353 -4.477 -0.677 1.00 90.19 83 ALA A N 1
ATOM 621 C CA . ALA A 1 83 ? 0.383 -3.453 0.371 1.00 90.19 83 ALA A CA 1
ATOM 622 C C . ALA A 1 83 ? -1.021 -3.162 0.931 1.00 90.19 83 ALA A C 1
ATOM 624 O O . ALA A 1 83 ? -1.217 -3.098 2.147 1.00 90.19 83 ALA A O 1
ATOM 625 N N . PHE A 1 84 ? -2.015 -3.041 0.048 1.00 86.62 84 PHE A N 1
ATOM 626 C CA . PHE A 1 84 ? -3.411 -2.831 0.416 1.00 86.62 84 PHE A CA 1
ATOM 627 C C . PHE A 1 84 ? -3.978 -4.032 1.175 1.00 86.62 84 PHE A C 1
ATOM 629 O O . PHE A 1 84 ? -4.610 -3.859 2.216 1.00 86.62 84 PHE A O 1
ATOM 636 N N . LEU A 1 85 ? -3.744 -5.254 0.685 1.00 87.94 85 LEU A N 1
ATOM 637 C CA . LEU A 1 85 ? -4.198 -6.480 1.346 1.00 87.94 85 LEU A CA 1
ATOM 638 C C . LEU A 1 85 ? -3.577 -6.636 2.736 1.00 87.94 85 LEU A C 1
ATOM 640 O O . LEU A 1 85 ? -4.291 -6.978 3.678 1.00 87.94 85 LEU A O 1
ATOM 644 N N . PHE A 1 86 ? -2.288 -6.329 2.877 1.00 86.81 86 PHE A N 1
ATOM 645 C CA . PHE A 1 86 ? -1.580 -6.376 4.151 1.00 86.81 86 PHE A CA 1
ATOM 646 C C . PHE A 1 86 ? -2.151 -5.369 5.154 1.00 86.81 86 PHE A C 1
ATOM 648 O O . PHE A 1 86 ? -2.561 -5.750 6.252 1.00 86.81 86 PHE A O 1
ATOM 655 N N . ALA A 1 87 ? -2.270 -4.098 4.759 1.00 85.25 87 ALA A N 1
ATOM 656 C CA . ALA A 1 87 ? -2.838 -3.053 5.607 1.00 85.25 87 ALA A CA 1
ATOM 657 C C . ALA A 1 87 ? -4.303 -3.358 5.978 1.00 85.25 87 ALA A C 1
ATOM 659 O O . ALA A 1 87 ? -4.700 -3.224 7.137 1.00 85.25 87 ALA A O 1
ATOM 660 N N . ARG A 1 88 ? -5.097 -3.854 5.018 1.00 84.12 88 ARG A N 1
ATOM 661 C CA . ARG A 1 88 ? -6.489 -4.287 5.222 1.00 84.12 88 ARG A CA 1
ATOM 662 C C . ARG A 1 88 ? -6.593 -5.425 6.228 1.00 84.12 88 ARG A C 1
ATOM 664 O O . ARG A 1 88 ? -7.504 -5.437 7.051 1.00 84.12 88 ARG A O 1
ATOM 671 N N . TRP A 1 89 ? -5.725 -6.421 6.121 1.00 84.69 89 TRP A N 1
ATOM 672 C CA . TRP A 1 89 ? -5.720 -7.546 7.044 1.00 84.69 89 TRP A CA 1
ATOM 673 C C . TRP A 1 89 ? -5.339 -7.102 8.458 1.00 84.69 89 TRP A C 1
ATOM 675 O O . TRP A 1 89 ? -5.943 -7.566 9.422 1.00 84.69 89 TRP A O 1
ATOM 685 N N . PHE A 1 90 ? -4.418 -6.144 8.583 1.00 82.06 90 PHE A N 1
ATOM 686 C CA . PHE A 1 90 ? -3.989 -5.626 9.877 1.00 82.06 90 PHE A CA 1
ATOM 687 C C . PHE A 1 90 ? -5.103 -4.869 10.614 1.00 82.06 90 PHE A C 1
ATOM 689 O O . PHE A 1 90 ? -5.349 -5.151 11.782 1.00 82.06 90 PHE A O 1
ATOM 696 N N . ILE A 1 91 ? -5.845 -3.982 9.938 1.00 79.94 91 ILE A N 1
ATOM 697 C CA . ILE A 1 91 ? -6.948 -3.225 10.572 1.00 79.94 91 ILE A CA 1
ATOM 698 C C . ILE A 1 91 ? -8.152 -4.079 10.984 1.00 79.94 91 ILE A C 1
ATOM 700 O O . ILE A 1 91 ? -9.002 -3.624 11.748 1.00 79.94 91 ILE A O 1
ATOM 704 N N . LYS A 1 92 ? -8.254 -5.300 10.450 1.00 78.62 92 LYS A N 1
ATOM 705 C CA . LYS A 1 92 ? -9.300 -6.262 10.812 1.00 78.62 92 LYS A CA 1
ATOM 706 C C . LYS A 1 92 ? -8.956 -7.074 12.054 1.00 78.62 92 LYS A C 1
ATOM 708 O O . LYS A 1 92 ? -9.837 -7.738 12.594 1.00 78.62 92 LYS A O 1
ATOM 713 N N . ARG A 1 93 ? -7.689 -7.085 12.477 1.00 76.50 93 ARG A N 1
ATOM 714 C CA . ARG A 1 93 ? -7.283 -7.826 13.670 1.00 76.50 93 ARG A CA 1
ATOM 715 C C . ARG A 1 93 ? -7.833 -7.131 14.916 1.00 76.50 93 ARG A C 1
ATOM 717 O O . ARG A 1 93 ? -7.832 -5.900 14.963 1.00 76.50 93 ARG A O 1
ATOM 724 N N . PRO A 1 94 ? -8.299 -7.898 15.916 1.00 67.75 94 PRO A N 1
ATOM 725 C CA . PRO A 1 94 ? -8.717 -7.314 17.177 1.00 67.75 94 PRO A CA 1
ATOM 726 C C . PRO A 1 94 ? -7.531 -6.570 17.809 1.00 67.75 94 PRO A C 1
ATOM 728 O O . PRO A 1 94 ? -6.389 -7.040 17.701 1.00 67.75 94 PRO A O 1
ATOM 731 N N . PRO A 1 95 ? -7.771 -5.414 18.452 1.00 68.69 95 PRO A N 1
ATOM 732 C CA . PRO A 1 95 ? -6.729 -4.726 19.197 1.00 68.69 95 PRO A CA 1
ATOM 733 C C . PRO A 1 95 ? -6.159 -5.674 20.255 1.00 68.69 95 PRO A C 1
ATOM 735 O O . PRO A 1 95 ? -6.891 -6.464 20.854 1.00 68.69 95 PRO A O 1
ATOM 738 N N . TRP A 1 96 ? -4.843 -5.620 20.471 1.00 63.50 96 TRP A N 1
ATOM 739 C CA . TRP A 1 96 ? -4.154 -6.472 21.440 1.00 63.50 96 TRP A CA 1
ATOM 740 C C . TRP A 1 96 ? -4.445 -6.001 22.873 1.00 63.50 96 TRP A C 1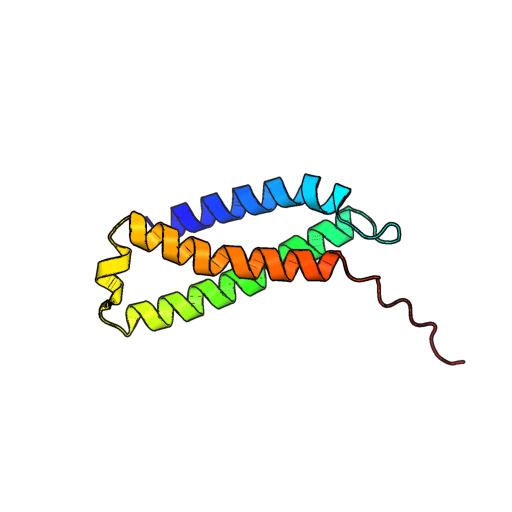
ATOM 742 O O . TRP A 1 96 ? -3.567 -5.533 23.588 1.00 63.50 96 TRP A O 1
ATOM 752 N N . ASN A 1 97 ? -5.698 -6.131 23.299 1.00 64.69 97 ASN A N 1
ATOM 753 C CA . ASN A 1 97 ? -6.130 -5.937 24.676 1.00 64.69 97 ASN A CA 1
ATOM 754 C C . ASN A 1 97 ? -5.880 -7.234 25.450 1.00 64.69 97 ASN A C 1
ATOM 756 O O . ASN A 1 97 ? -6.813 -7.903 25.890 1.00 64.69 97 ASN A O 1
ATOM 760 N N . ARG A 1 98 ? -4.610 -7.636 25.587 1.00 62.22 98 ARG A N 1
ATOM 761 C CA . ARG A 1 98 ? -4.269 -8.624 26.614 1.00 62.22 98 ARG A CA 1
ATOM 762 C C . ARG A 1 98 ? -4.230 -7.887 27.951 1.00 62.22 98 ARG A C 1
ATOM 764 O O . ARG A 1 98 ? -3.434 -6.955 28.069 1.00 62.22 98 ARG A O 1
ATOM 771 N N . PRO A 1 99 ? -5.066 -8.256 28.936 1.00 67.12 99 PRO A N 1
ATOM 772 C CA . PRO A 1 99 ? -4.900 -7.723 30.277 1.00 67.12 99 PRO A CA 1
ATOM 773 C C . PRO A 1 99 ? -3.488 -8.076 30.757 1.00 67.12 99 PRO A C 1
ATOM 775 O O . PRO A 1 99 ? -3.029 -9.205 30.566 1.00 67.12 99 PRO A O 1
ATOM 778 N N . LEU A 1 100 ? -2.785 -7.090 31.318 1.00 69.94 100 LEU A N 1
ATOM 779 C CA . LEU A 1 100 ? -1.494 -7.312 31.965 1.00 69.94 100 LEU A CA 1
ATOM 780 C C . LEU A 1 100 ? -1.680 -8.396 33.045 1.00 69.94 100 LEU A C 1
ATOM 782 O O . LEU A 1 100 ? -2.639 -8.295 33.818 1.00 69.94 100 LEU A O 1
ATOM 786 N N . PRO A 1 101 ? -0.830 -9.440 33.091 1.00 75.38 101 PRO A N 1
ATOM 787 C CA . PRO A 1 101 ? -0.861 -10.387 34.197 1.00 75.38 101 PRO A CA 1
ATOM 788 C C . PRO A 1 101 ? -0.593 -9.622 35.503 1.00 75.38 101 PRO A C 1
ATOM 790 O O . PRO A 1 101 ? 0.326 -8.803 35.550 1.00 75.38 101 PRO A O 1
ATOM 793 N N . LYS A 1 102 ? -1.459 -9.833 36.501 1.00 72.81 102 LYS A N 1
ATOM 794 C CA . LYS A 1 102 ? -1.331 -9.259 37.849 1.00 72.81 102 LYS A CA 1
ATOM 795 C C . LYS A 1 102 ? -0.173 -9.889 38.608 1.00 72.81 102 LYS A C 1
ATOM 797 O O . LYS A 1 102 ? 0.036 -11.108 38.415 1.00 72.81 102 LYS A O 1
#